Protein AF-A0A6C0EVU9-F1 (afdb_monomer_lite)

Foldseek 3Di:
DDDDPPPDDPDPPVPPPPPPPVVVVVVVVVVVPPDPPVPDPDDDPVVLVPQDCVDGDDDVSVVCSVPVCPVVVVPDDDDPD

Radius of gyration: 32.28 Å; chains: 1; bounding box: 52×53×92 Å

pLDDT: mean 70.28, std 15.55, range [41.06, 94.5]

Sequence (81 aa):
MKKGVKNKTICKQTIQNIMPTFYNIFLFVYNIMGSTTKAGIKWSMKYKKSINCNRPKGFSQKQYCKYGRTKKRRMRNKNFK

Structure (mmCIF, N/CA/C/O backbone):
data_AF-A0A6C0EVU9-F1
#
_entry.id   AF-A0A6C0EVU9-F1
#
loop_
_atom_site.group_PDB
_atom_site.id
_atom_site.type_symbol
_atom_site.label_atom_id
_atom_site.label_alt_id
_atom_site.label_comp_id
_atom_site.label_asym_id
_atom_site.label_entity_id
_atom_site.label_seq_id
_atom_site.pdbx_PDB_ins_code
_atom_site.Cartn_x
_atom_site.Cartn_y
_atom_site.Cartn_z
_atom_site.occupancy
_atom_site.B_iso_or_equiv
_atom_site.auth_seq_id
_atom_site.auth_comp_id
_atom_site.auth_asym_id
_atom_site.auth_atom_id
_atom_site.pdbx_PDB_model_num
ATOM 1 N N . MET A 1 1 ? -36.265 -24.273 73.960 1.00 41.06 1 MET A N 1
ATOM 2 C CA . MET A 1 1 ? -35.072 -24.115 73.094 1.00 41.06 1 MET A CA 1
ATOM 3 C C . MET A 1 1 ? -35.510 -23.862 71.654 1.00 41.06 1 MET A C 1
ATOM 5 O O . MET A 1 1 ? -36.403 -24.554 71.205 1.00 41.06 1 MET A O 1
ATOM 9 N N . LYS A 1 2 ? -34.906 -22.839 71.021 1.00 46.22 2 LYS A N 1
ATOM 10 C CA 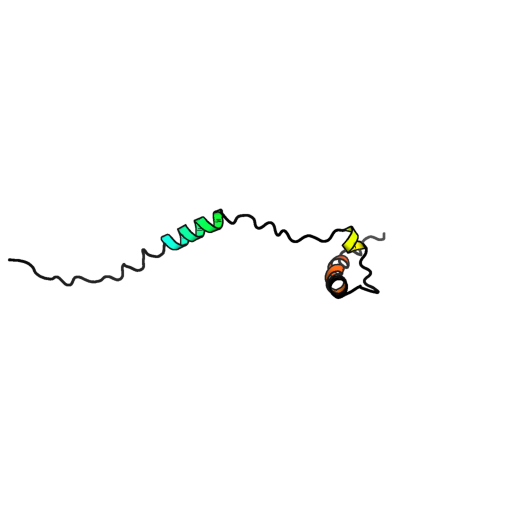. LYS A 1 2 ? -34.589 -22.602 69.587 1.00 46.22 2 LYS A CA 1
ATOM 11 C C . LYS A 1 2 ? -35.435 -23.322 68.512 1.00 46.22 2 LYS A C 1
ATOM 13 O O . LYS A 1 2 ? -35.551 -24.529 68.561 1.00 46.22 2 LYS A O 1
ATOM 18 N N . LYS A 1 3 ? -35.882 -22.737 67.398 1.00 43.22 3 LYS A N 1
ATOM 19 C CA . LYS A 1 3 ? -35.926 -21.391 66.790 1.00 43.22 3 LYS A CA 1
ATOM 20 C C . LYS A 1 3 ? -36.806 -21.600 65.540 1.00 43.22 3 LYS A C 1
ATOM 22 O O . LYS A 1 3 ? -36.577 -22.555 64.805 1.00 43.22 3 LYS A O 1
ATOM 27 N N . GLY A 1 4 ? -37.786 -20.730 65.296 1.00 49.12 4 GLY A N 1
ATOM 28 C CA . GLY A 1 4 ? -38.592 -20.760 64.073 1.00 49.12 4 GLY A CA 1
ATOM 29 C C . GLY A 1 4 ? -37.745 -20.481 62.829 1.00 49.12 4 GLY A C 1
ATOM 30 O O . GLY A 1 4 ? -37.038 -19.472 62.770 1.00 49.12 4 GLY A O 1
ATOM 31 N N . VAL A 1 5 ? -37.829 -21.361 61.831 1.00 60.22 5 VAL A N 1
ATOM 32 C CA . VAL A 1 5 ? -37.227 -21.151 60.511 1.00 60.22 5 VAL A CA 1
ATOM 33 C C . VAL A 1 5 ? -38.182 -20.284 59.695 1.00 60.22 5 VAL A C 1
ATOM 35 O O . VAL A 1 5 ? -39.116 -20.762 59.060 1.00 60.22 5 VAL A O 1
ATOM 38 N N . LYS A 1 6 ? -37.962 -18.968 59.743 1.00 58.62 6 LYS A N 1
ATOM 39 C CA . LYS A 1 6 ? -38.563 -18.022 58.799 1.00 58.62 6 LYS A CA 1
ATOM 40 C C . LYS A 1 6 ? -37.877 -18.239 57.452 1.00 58.62 6 LYS A C 1
ATOM 42 O O . LYS A 1 6 ? -36.770 -17.744 57.251 1.00 58.62 6 LYS A O 1
ATOM 47 N N . ASN A 1 7 ? -38.512 -18.986 56.552 1.00 64.19 7 ASN A N 1
ATOM 48 C CA . ASN A 1 7 ? -38.071 -19.102 55.165 1.00 64.19 7 ASN A CA 1
ATOM 49 C C . ASN A 1 7 ? -38.388 -17.775 54.454 1.00 64.19 7 ASN A C 1
ATOM 51 O O . ASN A 1 7 ? -39.472 -17.556 53.918 1.00 64.19 7 ASN A O 1
ATOM 55 N N . LYS A 1 8 ? -37.469 -16.822 54.619 1.00 59.16 8 LYS A N 1
ATOM 56 C CA . LYS A 1 8 ? -37.587 -15.432 54.192 1.00 59.16 8 LYS A CA 1
ATOM 57 C C . LYS A 1 8 ? -36.939 -15.318 52.814 1.00 59.16 8 LYS A C 1
ATOM 59 O O . LYS A 1 8 ? -35.722 -15.277 52.705 1.00 59.16 8 LYS A O 1
ATOM 64 N N . THR A 1 9 ? -37.786 -15.307 51.790 1.00 58.34 9 THR A N 1
ATOM 65 C CA . THR A 1 9 ? -37.633 -14.500 50.572 1.00 58.34 9 THR A CA 1
ATOM 66 C C . THR A 1 9 ? -36.205 -14.423 50.014 1.00 58.34 9 THR A C 1
ATOM 68 O O . THR A 1 9 ? -35.479 -13.463 50.275 1.00 58.34 9 THR A O 1
ATOM 71 N N . ILE A 1 10 ? -35.817 -15.393 49.179 1.00 58.78 10 ILE A N 1
ATOM 72 C CA . ILE A 1 10 ? -34.681 -15.240 48.255 1.00 58.78 10 ILE A CA 1
ATOM 73 C C . ILE A 1 10 ? -35.113 -14.203 47.209 1.00 58.78 10 ILE A C 1
ATOM 75 O O . ILE A 1 10 ? -35.688 -14.510 46.167 1.00 58.78 10 ILE A O 1
ATOM 79 N N . CYS A 1 11 ? -34.957 -12.936 47.582 1.00 54.62 11 CYS A N 1
ATOM 80 C CA . CYS A 1 11 ? -35.255 -11.780 46.761 1.00 54.62 11 CYS A CA 1
ATOM 81 C C . CYS A 1 11 ? -34.280 -11.748 45.577 1.00 54.62 11 CYS A C 1
ATOM 83 O O . CYS A 1 11 ? -33.091 -12.021 45.743 1.00 54.62 11 CYS A O 1
ATOM 85 N N . LYS A 1 12 ? -34.793 -11.395 44.395 1.00 56.31 12 LYS A N 1
ATOM 86 C CA . LYS A 1 12 ? -34.091 -11.160 43.123 1.00 56.31 12 LYS A CA 1
ATOM 87 C C . LYS A 1 12 ? -33.076 -9.998 43.203 1.00 56.31 12 LYS A C 1
ATOM 89 O O . LYS A 1 12 ? -33.126 -9.081 42.393 1.00 56.31 12 LYS A O 1
ATOM 94 N N . GLN A 1 13 ? -32.159 -10.012 44.168 1.00 59.81 13 GLN A N 1
ATOM 95 C CA . GLN A 1 13 ? -31.193 -8.933 44.399 1.00 59.81 13 GLN A CA 1
ATOM 96 C C . GLN A 1 13 ? -29.751 -9.317 44.031 1.00 59.81 13 GLN A C 1
ATOM 98 O O . GLN A 1 13 ? -28.847 -8.489 44.094 1.00 59.81 13 GLN A O 1
ATOM 103 N N . THR A 1 14 ? -29.513 -10.543 43.566 1.00 55.09 14 THR A N 1
ATOM 104 C CA . THR A 1 14 ? -28.161 -11.023 43.229 1.00 55.09 14 THR A CA 1
ATOM 105 C C . THR A 1 14 ? -27.708 -10.703 41.797 1.00 55.09 14 THR A C 1
ATOM 107 O O . THR A 1 14 ? -26.613 -11.098 41.416 1.00 55.09 14 THR A O 1
ATOM 110 N N . ILE A 1 15 ? -28.498 -9.966 41.000 1.00 56.50 15 ILE A N 1
ATOM 111 C CA . ILE A 1 15 ? -28.144 -9.597 39.608 1.00 56.50 15 ILE A CA 1
ATOM 112 C C . ILE A 1 15 ? -27.663 -8.135 39.473 1.00 56.50 15 ILE A C 1
ATOM 114 O O . ILE A 1 15 ? -27.149 -7.749 38.430 1.00 56.50 15 ILE A O 1
ATOM 118 N N . GLN A 1 16 ? -27.709 -7.319 40.531 1.00 58.78 16 GLN A N 1
ATOM 119 C CA . GLN A 1 16 ? -27.222 -5.927 40.471 1.00 58.78 16 GLN A CA 1
ATOM 120 C C . GLN A 1 16 ? -25.782 -5.710 40.972 1.00 58.78 16 GLN A C 1
ATOM 122 O O . GLN A 1 16 ? -25.302 -4.587 40.913 1.00 58.78 16 GLN A O 1
ATOM 127 N N . ASN A 1 17 ? -25.055 -6.749 41.405 1.00 58.88 17 ASN A N 1
ATOM 128 C CA . ASN A 1 17 ? -23.690 -6.592 41.948 1.00 58.88 17 ASN A CA 1
ATOM 129 C C . ASN A 1 17 ? -22.597 -7.396 41.215 1.00 58.88 17 ASN A C 1
ATOM 131 O O . ASN A 1 17 ? -21.460 -7.436 41.670 1.00 58.88 17 ASN A O 1
ATOM 135 N N . ILE A 1 18 ? -22.902 -8.005 40.063 1.00 56.16 18 ILE A N 1
ATOM 136 C CA . ILE A 1 18 ? -21.921 -8.760 39.246 1.00 56.16 18 ILE A CA 1
ATOM 137 C C . ILE A 1 18 ? -21.379 -7.919 38.072 1.00 56.16 18 ILE A C 1
ATOM 139 O O . ILE A 1 18 ? -20.382 -8.266 37.447 1.00 56.16 18 ILE A O 1
ATOM 143 N N . MET A 1 19 ? -21.991 -6.765 37.799 1.00 57.16 19 MET A N 1
ATOM 144 C CA . MET A 1 19 ? -21.602 -5.869 36.707 1.00 57.16 19 MET A CA 1
ATOM 145 C C . MET A 1 19 ? -20.617 -4.723 37.050 1.00 57.16 19 MET A C 1
ATOM 147 O O . MET A 1 19 ? -20.414 -3.907 36.162 1.00 57.16 19 MET A O 1
ATOM 151 N N . PRO A 1 20 ? -19.968 -4.586 38.231 1.00 58.72 20 PRO A N 1
ATOM 152 C CA . PRO A 1 20 ? -18.912 -3.574 38.395 1.00 58.72 20 PRO A CA 1
ATOM 153 C C . PRO A 1 20 ? -17.480 -4.129 38.290 1.00 58.72 20 PRO A C 1
ATOM 155 O O . PRO A 1 20 ? -16.552 -3.363 38.054 1.00 58.72 20 PRO A O 1
ATOM 158 N N . THR A 1 21 ? -17.243 -5.437 38.419 1.00 57.25 21 THR A N 1
ATOM 159 C CA . THR A 1 21 ? -15.874 -5.997 38.366 1.00 57.25 21 THR A CA 1
ATOM 160 C C . THR A 1 21 ? -15.368 -6.191 36.937 1.00 57.25 21 THR A C 1
ATOM 162 O O . THR A 1 21 ? -14.186 -5.988 36.667 1.00 57.25 21 THR A O 1
ATOM 165 N N . PHE A 1 22 ? -16.261 -6.506 35.996 1.00 64.38 22 PHE A N 1
ATOM 166 C CA . PHE A 1 22 ? -15.879 -6.791 34.612 1.00 64.38 22 PHE A CA 1
ATOM 167 C C . PHE A 1 22 ? -15.418 -5.536 33.852 1.00 64.38 22 PHE A C 1
ATOM 169 O O . PHE A 1 22 ? -14.400 -5.573 33.164 1.00 64.38 22 PHE A O 1
ATOM 176 N N . TYR A 1 23 ? -16.099 -4.397 34.036 1.00 71.19 23 TYR A N 1
ATOM 177 C CA . TYR A 1 23 ? -15.709 -3.132 33.397 1.00 71.19 23 TYR A CA 1
ATOM 178 C C . TYR A 1 23 ? -14.420 -2.537 33.982 1.00 71.19 23 TYR A C 1
ATOM 180 O O . TYR A 1 23 ? -13.647 -1.934 33.244 1.00 71.19 23 TYR A O 1
ATOM 188 N N . ASN A 1 24 ? -14.140 -2.755 35.273 1.00 73.38 24 ASN A N 1
ATOM 189 C CA . ASN A 1 24 ? -12.891 -2.313 35.904 1.00 73.38 24 ASN A CA 1
ATOM 190 C C . ASN A 1 24 ? -11.676 -3.119 35.413 1.00 73.38 24 ASN A C 1
ATOM 192 O O . ASN A 1 24 ? -10.634 -2.541 35.106 1.00 73.38 24 ASN A O 1
ATOM 196 N N . ILE A 1 25 ? -11.826 -4.440 35.261 1.00 73.94 25 ILE A N 1
ATOM 197 C CA . ILE A 1 25 ? -10.798 -5.299 34.649 1.00 73.94 25 ILE A CA 1
ATOM 198 C C . ILE A 1 25 ? -10.582 -4.912 33.178 1.00 73.94 25 ILE A C 1
ATOM 200 O O . ILE A 1 25 ? -9.443 -4.791 32.728 1.00 73.94 25 ILE A O 1
ATOM 204 N N . PHE A 1 26 ? -11.664 -4.657 32.437 1.00 72.75 26 PHE A N 1
ATOM 205 C CA . PHE A 1 26 ? -11.598 -4.213 31.043 1.00 72.75 26 PHE A CA 1
ATOM 206 C C . PHE A 1 26 ? -10.878 -2.859 30.888 1.00 72.75 26 PHE A C 1
ATOM 208 O O . PHE A 1 26 ? -10.030 -2.707 30.007 1.00 72.75 26 PHE A O 1
ATOM 215 N N . LEU A 1 27 ? -11.145 -1.896 31.778 1.00 72.38 27 LEU A N 1
ATOM 216 C CA . LEU A 1 27 ? -10.486 -0.587 31.785 1.00 72.38 27 LEU A CA 1
ATOM 217 C C . LEU A 1 27 ? -8.988 -0.700 32.114 1.00 72.38 27 LEU A C 1
ATOM 219 O O . LEU A 1 27 ? -8.176 -0.010 31.503 1.00 72.38 27 LEU A O 1
ATOM 223 N N . PHE A 1 28 ? -8.594 -1.602 33.017 1.00 74.12 28 PHE A N 1
ATOM 224 C CA . PHE A 1 28 ? -7.188 -1.824 33.372 1.00 74.12 28 PHE A CA 1
ATOM 225 C C . PHE A 1 28 ? -6.345 -2.322 32.182 1.00 74.12 28 PHE A C 1
ATOM 227 O O . PHE A 1 28 ? -5.249 -1.817 31.944 1.00 74.12 28 PHE A O 1
ATOM 234 N N . VAL A 1 29 ? -6.875 -3.245 31.372 1.00 76.69 29 VAL A N 1
ATOM 235 C CA . VAL A 1 29 ? -6.169 -3.784 30.192 1.00 76.69 29 VAL A CA 1
ATOM 236 C C . VAL A 1 29 ? -6.070 -2.756 29.057 1.00 76.69 29 VAL A C 1
ATOM 238 O O . VAL A 1 29 ? -5.015 -2.623 28.430 1.00 76.69 29 VAL A O 1
ATOM 241 N N . TYR A 1 30 ? -7.135 -1.984 28.812 1.00 74.31 30 TYR A N 1
ATOM 242 C CA . TYR A 1 30 ? -7.166 -0.976 27.744 1.00 74.31 30 TYR A CA 1
ATOM 243 C C . TYR A 1 30 ? -6.163 0.177 27.969 1.00 74.31 30 TYR A C 1
ATOM 245 O O . TYR A 1 30 ? -5.661 0.742 27.001 1.00 74.31 30 TYR A O 1
ATOM 253 N N . ASN A 1 31 ? -5.803 0.479 29.224 1.00 68.31 31 ASN A N 1
ATOM 254 C CA . ASN A 1 31 ? -4.786 1.485 29.562 1.00 68.31 31 ASN A CA 1
ATOM 255 C C . ASN A 1 31 ? -3.333 1.009 29.340 1.00 68.31 31 ASN A C 1
ATOM 257 O O . ASN A 1 31 ? -2.450 1.839 29.136 1.00 68.31 31 ASN A O 1
ATOM 261 N N . ILE A 1 32 ? -3.067 -0.304 29.354 1.00 69.19 32 ILE A N 1
ATOM 262 C CA . ILE A 1 32 ? -1.714 -0.866 29.166 1.00 69.19 32 ILE A CA 1
ATOM 263 C C . ILE A 1 32 ? -1.402 -1.124 27.682 1.00 69.19 32 ILE A C 1
ATOM 265 O O . ILE A 1 32 ? -0.265 -0.965 27.238 1.00 69.19 32 ILE A O 1
ATOM 269 N N . MET A 1 33 ? -2.402 -1.474 26.870 1.00 63.22 33 MET A N 1
ATOM 270 C CA . MET A 1 33 ? -2.222 -1.826 25.453 1.00 63.22 33 MET A CA 1
ATOM 271 C C . MET A 1 33 ? -2.329 -0.610 24.515 1.00 63.22 33 MET A C 1
ATOM 273 O O . MET A 1 33 ? -3.044 -0.620 23.516 1.00 63.22 33 MET A O 1
ATOM 277 N N . GLY A 1 34 ? -1.605 0.458 24.839 1.00 66.56 34 GLY A N 1
ATOM 278 C CA . GLY A 1 34 ?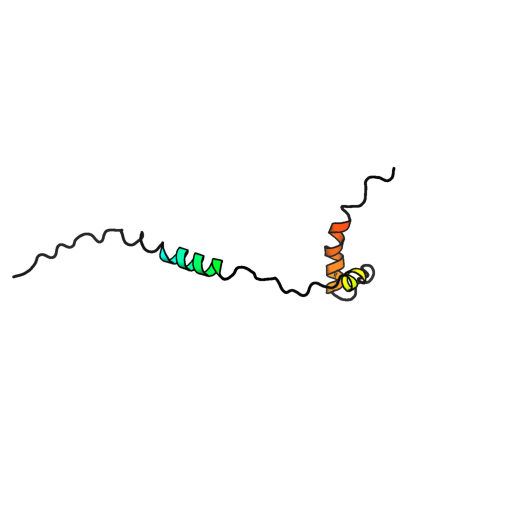 -1.728 1.766 24.197 1.00 66.56 34 GLY A CA 1
ATOM 279 C C . GLY A 1 34 ? -0.770 2.073 23.045 1.00 66.56 34 GLY A C 1
ATOM 280 O O . GLY A 1 34 ? -0.573 3.248 22.784 1.00 66.56 34 GLY A O 1
ATOM 281 N N . SER A 1 35 ? -0.153 1.103 22.356 1.00 62.00 35 SER A N 1
ATOM 282 C CA . SER A 1 35 ? 0.536 1.364 21.071 1.00 62.00 35 SER A CA 1
ATOM 283 C C . SER A 1 35 ? 1.096 0.092 20.432 1.00 62.00 35 SER A C 1
ATOM 285 O O . SER A 1 35 ? 2.281 -0.215 20.552 1.00 62.00 35 SER A O 1
ATOM 287 N N . THR A 1 36 ? 0.286 -0.624 19.649 1.00 61.31 36 THR A N 1
ATOM 288 C CA . THR A 1 36 ? 0.850 -1.494 18.608 1.00 61.31 36 THR A CA 1
ATOM 289 C C . THR A 1 36 ? 1.356 -0.583 17.489 1.00 61.31 36 THR A C 1
ATOM 291 O O . THR A 1 36 ? 0.614 -0.254 16.555 1.00 61.31 36 THR A O 1
ATOM 294 N N . THR A 1 37 ? 2.599 -0.106 17.566 1.00 64.81 37 THR A N 1
ATOM 295 C CA . THR A 1 37 ? 3.252 0.418 16.365 1.00 64.81 37 THR A CA 1
ATOM 296 C C . THR A 1 37 ? 3.277 -0.748 15.385 1.00 64.81 37 THR A C 1
ATOM 298 O O . THR A 1 37 ? 3.924 -1.767 15.605 1.00 64.81 37 THR A O 1
ATOM 301 N N . LYS A 1 38 ? 2.446 -0.668 14.341 1.00 64.44 38 LYS A N 1
ATOM 302 C CA . LYS A 1 38 ? 2.390 -1.667 13.272 1.00 64.44 38 LYS A CA 1
ATOM 303 C C . LYS A 1 38 ? 3.762 -1.686 12.602 1.00 64.44 38 LYS A C 1
ATOM 305 O O . LYS A 1 38 ? 3.989 -0.956 11.638 1.00 64.44 38 LYS A O 1
ATOM 310 N N . ALA A 1 39 ? 4.671 -2.500 13.129 1.00 63.69 39 ALA A N 1
ATOM 311 C CA . ALA A 1 39 ? 6.042 -2.680 12.673 1.00 63.69 39 ALA A CA 1
ATOM 312 C C . ALA A 1 39 ? 6.085 -3.553 11.407 1.00 63.69 39 ALA A C 1
ATOM 314 O O . ALA A 1 39 ? 6.895 -4.460 11.266 1.00 63.69 39 ALA A O 1
ATOM 315 N N . GLY A 1 40 ? 5.182 -3.290 10.461 1.00 71.50 40 GLY A N 1
ATOM 316 C CA . GLY A 1 40 ? 5.330 -3.794 9.108 1.00 71.50 40 GLY A CA 1
ATOM 317 C C . GLY A 1 40 ? 6.411 -2.975 8.418 1.00 71.50 40 GLY A C 1
ATOM 318 O O . GLY A 1 40 ? 6.288 -1.749 8.333 1.00 71.50 40 GLY A O 1
ATOM 319 N N . ILE A 1 41 ? 7.458 -3.633 7.912 1.00 78.81 41 ILE A N 1
ATOM 320 C CA . ILE A 1 41 ? 8.496 -2.981 7.107 1.00 78.81 41 ILE A CA 1
ATOM 321 C C . ILE A 1 41 ? 7.817 -2.350 5.888 1.00 78.81 41 ILE A C 1
ATOM 323 O O . ILE A 1 41 ? 7.424 -3.021 4.930 1.00 78.81 41 ILE A O 1
ATOM 327 N N . LYS A 1 42 ? 7.648 -1.025 5.928 1.00 81.25 42 LYS A N 1
ATOM 328 C CA . LYS A 1 42 ? 7.146 -0.268 4.785 1.00 81.25 42 LYS A CA 1
ATOM 329 C C . LYS A 1 42 ? 8.187 -0.373 3.682 1.00 81.25 42 LYS A C 1
ATOM 331 O O . LYS A 1 42 ? 9.355 -0.062 3.890 1.00 81.25 42 LYS A O 1
ATOM 336 N N . TRP A 1 43 ? 7.760 -0.770 2.488 1.00 86.00 43 TRP A N 1
ATOM 337 C CA . TRP A 1 43 ? 8.660 -0.777 1.341 1.00 86.00 43 TRP A CA 1
ATOM 338 C C . TRP A 1 43 ? 9.286 0.597 1.125 1.00 86.00 43 TRP A C 1
ATOM 340 O O . TRP A 1 43 ? 8.589 1.620 1.183 1.00 86.00 43 TRP A O 1
ATOM 350 N N . SER A 1 44 ? 10.578 0.595 0.802 1.00 88.75 44 SER A N 1
ATOM 351 C CA . SER A 1 44 ? 11.306 1.813 0.481 1.00 88.75 44 SER A CA 1
ATOM 352 C C . SER A 1 44 ? 10.674 2.526 -0.717 1.00 88.75 44 SER A C 1
ATOM 354 O O . SER A 1 44 ? 10.136 1.914 -1.649 1.00 88.75 44 SER A O 1
ATOM 356 N N . MET A 1 45 ? 10.759 3.857 -0.719 1.00 86.56 45 MET A N 1
ATOM 357 C CA . MET A 1 45 ? 10.276 4.660 -1.844 1.00 86.56 45 MET A CA 1
ATOM 358 C C . MET A 1 45 ? 11.041 4.349 -3.135 1.00 86.56 45 MET A C 1
ATOM 360 O O . MET A 1 45 ? 10.449 4.397 -4.212 1.00 86.56 45 MET A O 1
ATOM 364 N N . LYS A 1 46 ? 12.324 3.972 -3.027 1.00 92.00 46 LYS A N 1
ATOM 365 C CA . LYS A 1 46 ? 13.147 3.510 -4.153 1.00 92.00 46 LYS A CA 1
ATOM 366 C C . LYS A 1 46 ? 12.532 2.273 -4.810 1.00 92.00 46 LYS A C 1
ATOM 368 O O . LYS A 1 46 ? 12.310 2.285 -6.017 1.00 92.00 46 LYS A O 1
ATOM 373 N N . TYR A 1 47 ? 12.170 1.264 -4.016 1.00 90.88 47 TYR A N 1
ATOM 374 C CA . TYR A 1 47 ? 11.539 0.043 -4.521 1.00 90.88 47 TYR A CA 1
ATOM 375 C C . TYR A 1 47 ? 10.177 0.318 -5.170 1.00 90.88 47 TYR A C 1
ATOM 377 O O . TYR A 1 47 ? 9.922 -0.109 -6.288 1.00 90.88 47 TYR A O 1
ATOM 385 N N . LYS A 1 48 ? 9.307 1.111 -4.530 1.00 88.00 48 LYS A N 1
ATOM 386 C CA . LYS A 1 48 ? 7.989 1.455 -5.103 1.00 88.00 48 LYS A CA 1
ATOM 387 C C . LYS A 1 48 ? 8.080 2.190 -6.446 1.00 88.00 48 LYS A C 1
ATOM 389 O O . LYS A 1 48 ? 7.193 2.032 -7.286 1.00 88.00 48 LYS A O 1
ATOM 394 N N . LYS A 1 49 ? 9.115 3.019 -6.632 1.00 88.12 49 LYS A N 1
ATOM 395 C CA . LYS A 1 49 ? 9.359 3.776 -7.870 1.00 88.12 49 LYS A CA 1
ATOM 396 C C . LYS A 1 49 ? 9.904 2.896 -8.998 1.00 88.12 49 LYS A C 1
ATOM 398 O O . LYS A 1 49 ? 9.555 3.147 -10.145 1.00 88.12 49 LYS A O 1
ATOM 403 N N . SER A 1 50 ? 10.696 1.868 -8.688 1.00 91.81 50 SER A N 1
ATOM 404 C CA . SER A 1 50 ? 11.271 0.971 -9.700 1.00 91.81 50 SER A CA 1
ATOM 405 C C . SER A 1 50 ? 10.288 -0.068 -10.257 1.00 91.81 50 SER A C 1
ATOM 407 O O . SER A 1 50 ? 10.628 -0.786 -11.197 1.00 91.81 50 SER A O 1
ATOM 409 N N . ILE A 1 51 ? 9.059 -0.156 -9.729 1.00 91.81 51 ILE A N 1
ATOM 410 C CA . ILE A 1 51 ? 8.044 -1.094 -10.226 1.00 91.81 51 ILE A CA 1
ATOM 411 C C . ILE A 1 51 ? 7.516 -0.639 -11.596 1.00 91.81 51 ILE A C 1
ATOM 413 O O . ILE A 1 51 ? 6.770 0.342 -11.720 1.00 91.81 51 ILE A O 1
ATOM 417 N N . ASN A 1 52 ? 7.864 -1.409 -12.629 1.00 91.25 52 ASN A N 1
ATOM 418 C CA . ASN A 1 52 ? 7.345 -1.250 -13.981 1.00 91.25 52 ASN A CA 1
ATOM 419 C C . ASN A 1 52 ? 5.996 -1.978 -14.131 1.00 91.25 52 ASN A C 1
ATOM 421 O O . ASN A 1 52 ? 5.952 -3.202 -14.224 1.00 91.25 52 ASN A O 1
ATOM 425 N N . CYS A 1 53 ? 4.893 -1.226 -14.195 1.00 89.62 53 CYS A N 1
ATOM 426 C CA . CYS A 1 53 ? 3.553 -1.809 -14.342 1.00 89.62 53 CYS A CA 1
ATOM 427 C C . CYS A 1 53 ? 3.228 -2.340 -15.741 1.00 89.62 53 CYS A C 1
ATOM 429 O O . CYS A 1 53 ? 2.245 -3.060 -15.872 1.00 89.62 53 CYS A O 1
ATOM 431 N N . ASN A 1 54 ? 4.043 -2.038 -16.756 1.00 91.00 54 ASN A N 1
ATOM 432 C CA . ASN A 1 54 ? 3.865 -2.612 -18.092 1.00 91.00 54 ASN A CA 1
ATOM 433 C C . ASN A 1 54 ? 4.355 -4.068 -18.130 1.00 91.00 54 ASN A C 1
ATOM 435 O O . ASN A 1 54 ? 3.861 -4.870 -18.913 1.00 91.00 54 ASN A O 1
ATOM 439 N N . ARG A 1 55 ? 5.327 -4.420 -17.275 1.00 93.62 55 ARG A N 1
ATOM 44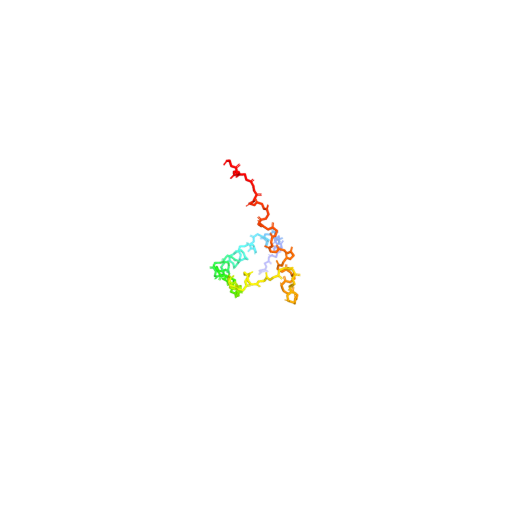0 C CA . ARG A 1 55 ? 5.887 -5.775 -17.141 1.00 93.62 55 ARG A CA 1
ATOM 441 C C . ARG A 1 55 ? 6.217 -6.082 -15.668 1.00 93.62 55 ARG A C 1
ATOM 443 O O . ARG A 1 55 ? 7.396 -6.147 -15.311 1.00 93.62 55 ARG A O 1
ATOM 450 N N . PRO A 1 56 ? 5.206 -6.229 -14.789 1.00 93.88 56 PRO A N 1
ATOM 451 C CA . PRO A 1 56 ? 5.427 -6.427 -13.359 1.00 93.88 56 PRO A CA 1
ATOM 452 C C . PRO A 1 56 ? 6.053 -7.797 -13.073 1.00 93.88 56 PRO A C 1
ATOM 454 O O . PRO A 1 56 ? 5.580 -8.828 -13.557 1.00 93.88 56 PRO A O 1
ATOM 457 N N . LYS A 1 57 ? 7.095 -7.814 -12.238 1.00 93.56 57 LYS A N 1
ATOM 458 C CA . LYS A 1 57 ? 7.782 -9.040 -11.818 1.00 93.56 57 LYS A CA 1
ATOM 459 C C . LYS A 1 57 ? 7.066 -9.657 -10.615 1.00 93.56 57 LYS A C 1
ATOM 461 O O . LYS A 1 57 ? 7.051 -9.083 -9.526 1.00 93.56 57 LYS A O 1
ATOM 466 N N . GLY A 1 58 ? 6.488 -10.838 -10.816 1.00 94.50 58 GLY A N 1
ATOM 467 C CA . GLY A 1 58 ? 5.835 -11.611 -9.758 1.00 94.50 58 GLY A CA 1
ATOM 468 C C . GLY A 1 58 ? 4.501 -11.034 -9.265 1.00 94.50 58 GLY A C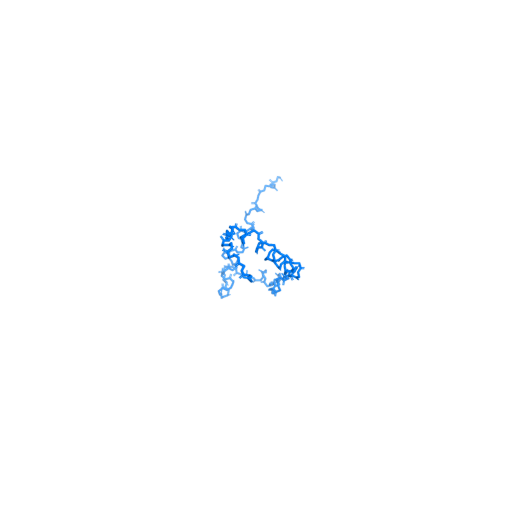 1
ATOM 469 O O . GLY A 1 58 ? 4.002 -10.013 -9.744 1.00 94.50 58 GLY A O 1
ATOM 470 N N . PHE A 1 59 ? 3.895 -11.728 -8.301 1.00 93.69 59 PHE A N 1
ATOM 471 C CA . PHE A 1 59 ? 2.554 -11.422 -7.794 1.00 93.69 59 PHE A CA 1
ATOM 472 C C . PHE A 1 59 ? 2.479 -10.067 -7.073 1.00 93.69 59 PHE A C 1
ATOM 474 O O . PHE A 1 59 ? 1.585 -9.264 -7.349 1.00 93.69 59 PHE A O 1
ATOM 481 N N . SER A 1 60 ? 3.457 -9.758 -6.219 1.00 90.69 60 SER A N 1
ATOM 482 C CA . SER A 1 60 ? 3.462 -8.540 -5.399 1.00 90.69 60 SER A CA 1
ATOM 483 C C . SER A 1 60 ? 3.464 -7.257 -6.236 1.00 90.69 60 SER A C 1
ATOM 485 O O . SER A 1 60 ? 2.754 -6.302 -5.920 1.00 90.69 60 SER A O 1
ATOM 487 N N . GLN A 1 61 ? 4.206 -7.235 -7.349 1.00 93.31 61 GLN A N 1
ATOM 488 C CA . GLN A 1 61 ? 4.220 -6.086 -8.259 1.00 93.31 61 GLN A CA 1
ATOM 489 C C . GLN A 1 61 ? 2.927 -5.983 -9.073 1.00 93.31 61 GLN A C 1
ATOM 491 O O . GLN A 1 61 ? 2.417 -4.878 -9.256 1.00 93.31 61 GLN A O 1
ATOM 496 N N . LYS A 1 62 ? 2.354 -7.119 -9.506 1.00 91.94 62 LYS A N 1
ATOM 497 C CA . LYS A 1 62 ? 1.048 -7.153 -10.190 1.00 91.94 62 LYS A CA 1
ATOM 498 C C . LYS A 1 62 ? -0.044 -6.536 -9.312 1.00 91.94 62 LYS A C 1
ATOM 500 O O . LYS A 1 62 ? -0.778 -5.660 -9.766 1.00 91.94 62 LYS A O 1
ATOM 505 N N . GLN A 1 63 ? -0.099 -6.927 -8.041 1.00 92.50 63 GLN A N 1
ATOM 506 C CA . GLN A 1 63 ? -1.037 -6.375 -7.059 1.00 92.50 63 GLN A CA 1
ATOM 507 C C . GLN A 1 63 ? -0.796 -4.881 -6.815 1.00 92.50 63 GLN A C 1
ATOM 509 O O . GLN A 1 63 ? -1.730 -4.081 -6.883 1.00 92.50 63 GLN A O 1
ATOM 514 N N . TYR A 1 64 ? 0.462 -4.477 -6.611 1.00 89.94 64 TYR A N 1
ATOM 515 C CA . TYR A 1 64 ? 0.807 -3.066 -6.440 1.00 89.94 64 TYR A CA 1
ATOM 516 C C . TYR A 1 64 ? 0.356 -2.208 -7.630 1.00 89.94 64 TYR A C 1
ATOM 518 O O . TYR A 1 64 ? -0.155 -1.109 -7.439 1.00 89.94 64 TYR A O 1
ATOM 526 N N . CYS A 1 65 ? 0.489 -2.705 -8.858 1.00 90.31 65 CYS A N 1
ATOM 527 C CA . CYS A 1 65 ? 0.028 -1.994 -10.046 1.00 90.31 65 CYS A CA 1
ATOM 528 C C . CYS A 1 65 ? -1.500 -1.939 -10.153 1.00 90.31 65 CYS A C 1
ATOM 530 O O . CYS A 1 65 ? -2.035 -0.886 -10.498 1.00 90.31 65 CYS A O 1
ATOM 532 N N . LYS A 1 66 ? -2.195 -3.027 -9.798 1.00 87.19 66 LYS A N 1
ATOM 533 C CA . LYS A 1 66 ? -3.662 -3.119 -9.832 1.00 87.19 66 LYS A CA 1
ATOM 534 C C . LYS A 1 66 ? -4.341 -2.156 -8.850 1.00 87.19 66 LYS A C 1
ATOM 536 O O . LYS A 1 66 ? -5.328 -1.524 -9.209 1.00 87.19 66 LYS A O 1
ATOM 541 N N . TYR A 1 67 ? -3.800 -2.011 -7.638 1.00 85.06 67 TYR A N 1
ATOM 542 C CA . TYR A 1 67 ? -4.437 -1.231 -6.563 1.00 85.06 67 TYR A CA 1
ATOM 543 C C . TYR A 1 67 ? -3.697 0.067 -6.197 1.00 85.06 67 TYR A C 1
ATOM 545 O O . TYR A 1 67 ? -4.299 1.017 -5.699 1.00 85.06 67 TYR A O 1
ATOM 553 N N . GLY A 1 68 ? -2.386 0.147 -6.435 1.00 72.88 68 GLY A N 1
ATOM 554 C CA . GLY A 1 68 ? -1.526 1.224 -5.930 1.00 72.88 68 GLY A CA 1
ATOM 555 C C . GLY A 1 68 ? -1.517 2.509 -6.763 1.00 72.88 68 GLY A C 1
ATOM 556 O O . GLY A 1 68 ? -1.182 3.568 -6.232 1.00 72.88 68 GLY A O 1
ATOM 557 N N . ARG A 1 69 ? -1.897 2.473 -8.051 1.00 63.72 69 ARG A N 1
ATOM 558 C CA . ARG A 1 69 ? -1.902 3.672 -8.923 1.00 63.72 69 ARG A CA 1
ATOM 559 C C . ARG A 1 69 ? -3.245 4.393 -9.021 1.00 63.72 69 ARG A C 1
ATOM 561 O O . ARG A 1 69 ? -3.276 5.547 -9.449 1.00 63.72 69 ARG A O 1
ATOM 568 N N . THR A 1 70 ? -4.325 3.784 -8.544 1.00 54.56 70 THR A N 1
ATOM 569 C CA . THR A 1 70 ? -5.690 4.326 -8.639 1.00 54.56 70 THR A CA 1
ATOM 570 C C . THR A 1 70 ? -5.857 5.649 -7.874 1.00 54.56 70 THR A C 1
ATOM 572 O O . THR A 1 70 ? -6.663 6.489 -8.264 1.00 54.56 70 THR A O 1
ATOM 575 N N . LYS A 1 71 ? -5.018 5.922 -6.860 1.00 54.56 71 LYS A N 1
ATOM 576 C CA . LYS A 1 71 ? -5.044 7.190 -6.104 1.00 54.56 71 LYS A CA 1
ATOM 577 C C . LYS A 1 71 ? -4.479 8.409 -6.855 1.00 54.56 71 LYS A C 1
ATOM 579 O O . LYS A 1 71 ? -4.852 9.526 -6.516 1.00 54.56 71 LYS A O 1
ATOM 584 N N . LYS A 1 72 ? -3.623 8.244 -7.878 1.00 53.69 72 LYS A N 1
ATOM 585 C CA . LYS A 1 72 ? -3.000 9.387 -8.592 1.00 53.69 72 LYS A CA 1
ATOM 586 C C . LYS A 1 72 ? -3.833 9.958 -9.745 1.00 53.69 72 LYS A C 1
ATOM 588 O O . LYS A 1 72 ? -3.567 11.081 -10.161 1.00 53.69 72 LYS A O 1
ATOM 593 N N . ARG A 1 73 ? -4.852 9.245 -10.244 1.00 53.34 73 ARG A N 1
ATOM 594 C CA . ARG A 1 73 ? -5.715 9.755 -11.333 1.00 53.34 73 ARG A CA 1
ATOM 595 C C . ARG A 1 73 ? -6.658 10.890 -10.908 1.00 53.34 73 ARG A C 1
ATOM 597 O O . ARG A 1 73 ? -7.217 11.532 -11.784 1.00 53.34 73 ARG A O 1
ATOM 604 N N . ARG A 1 74 ? -6.812 11.169 -9.606 1.00 52.94 74 ARG A N 1
ATOM 605 C CA . ARG A 1 74 ? -7.656 12.272 -9.101 1.00 52.94 74 ARG A CA 1
ATOM 606 C C . ARG A 1 74 ? -6.942 13.625 -8.962 1.00 52.94 74 ARG A C 1
ATOM 608 O O . ARG A 1 74 ? -7.589 14.591 -8.594 1.00 52.94 74 ARG A O 1
ATOM 615 N N . MET A 1 75 ? -5.650 13.727 -9.290 1.00 56.03 75 MET A N 1
ATOM 616 C CA . MET A 1 75 ? -4.916 15.007 -9.287 1.00 56.03 75 MET A CA 1
ATOM 617 C C . MET A 1 75 ? -4.226 15.283 -10.628 1.00 56.03 75 MET A C 1
ATOM 619 O O . MET A 1 75 ? -3.032 15.563 -10.686 1.00 56.03 75 MET A O 1
ATOM 623 N N . ARG A 1 76 ? -4.968 15.162 -11.734 1.00 61.12 76 ARG A N 1
ATOM 624 C CA . ARG A 1 76 ? -4.529 15.686 -13.035 1.00 61.12 76 ARG A CA 1
ATOM 625 C C . ARG A 1 76 ? -5.715 16.224 -13.834 1.00 61.12 76 ARG A C 1
ATOM 627 O O . ARG A 1 76 ? -6.192 15.549 -14.735 1.00 61.12 76 ARG A O 1
ATOM 634 N N . ASN A 1 77 ? -6.223 17.385 -13.423 1.00 52.88 77 ASN A N 1
ATOM 635 C CA . ASN A 1 77 ? -6.497 18.543 -14.287 1.00 52.88 77 ASN A CA 1
ATOM 636 C C . ASN A 1 77 ? -7.292 19.606 -13.523 1.00 52.88 77 ASN A C 1
ATOM 638 O O . ASN A 1 77 ? -8.409 19.339 -13.090 1.00 52.88 77 ASN A O 1
ATOM 642 N N . LYS A 1 78 ? -6.714 20.804 -13.424 1.00 58.12 78 LYS A N 1
ATOM 643 C CA . LYS A 1 78 ? -7.298 22.113 -13.764 1.00 58.12 78 LYS A CA 1
ATOM 644 C C . LYS A 1 78 ? -6.159 23.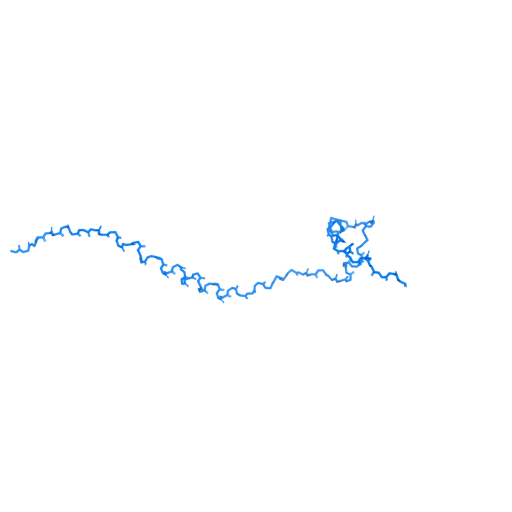126 -13.608 1.00 58.12 78 LYS A C 1
ATOM 646 O O . LYS A 1 78 ? -5.502 23.108 -12.573 1.00 58.12 78 LYS A O 1
ATOM 651 N N . ASN A 1 79 ? -5.938 23.941 -14.638 1.00 52.06 79 ASN A N 1
ATOM 652 C CA . ASN A 1 79 ? -4.914 24.992 -14.790 1.00 52.06 79 ASN A CA 1
ATOM 653 C C . ASN A 1 79 ? -3.738 24.612 -15.704 1.00 52.06 79 ASN A C 1
ATOM 655 O O . ASN A 1 79 ? -2.577 24.647 -15.313 1.00 52.06 79 ASN A O 1
ATOM 659 N N . PHE A 1 80 ? -4.070 24.283 -16.953 1.00 57.78 80 PHE A N 1
ATOM 660 C CA . PHE A 1 80 ? -3.327 24.842 -18.080 1.00 57.78 80 PHE A CA 1
ATOM 661 C C . PHE A 1 80 ? -4.093 26.121 -18.447 1.00 57.78 80 PHE A C 1
ATOM 663 O O . PHE A 1 80 ? -5.277 26.028 -18.780 1.00 57.78 80 PHE A O 1
ATOM 670 N N . LYS A 1 81 ? -3.488 27.286 -18.222 1.00 46.38 81 LYS A N 1
ATOM 671 C CA . LYS A 1 81 ? -4.013 28.603 -18.584 1.00 46.38 81 LYS A CA 1
ATOM 672 C C . LYS A 1 81 ? -2.934 29.298 -19.393 1.00 46.38 81 LYS A C 1
ATOM 674 O O . LYS A 1 81 ? -1.759 29.123 -18.998 1.00 46.38 81 LYS A O 1
#

Secondary structur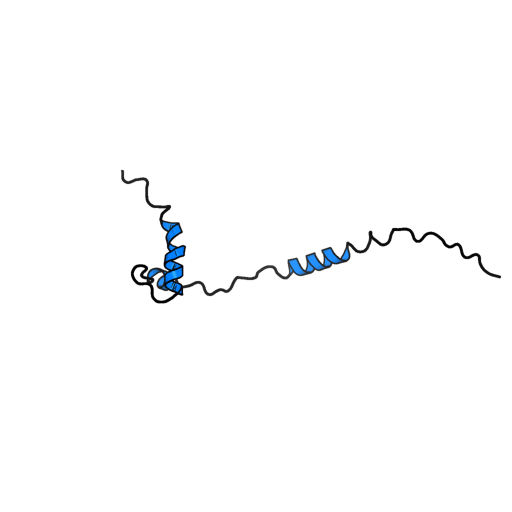e (DSSP, 8-state):
-----------S-TTSSSTTHHHHHHHHHHHH---------PPPHHHHHH--TTS--HHHHHHHHHHHSTTGGGS--S---

Organism: NCBI:txid1070528